Protein AF-A0A847X5H1-F1 (afdb_monomer_li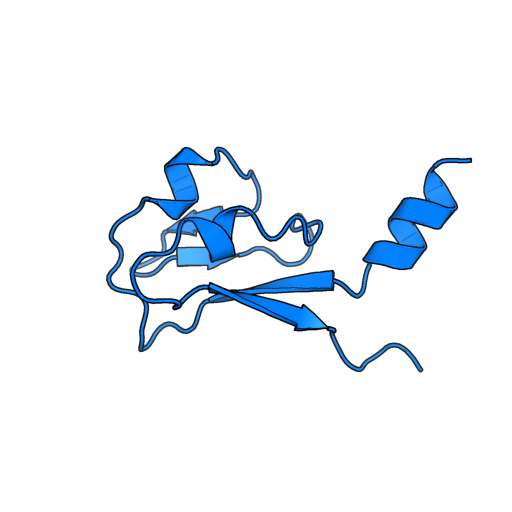te)

Secondary structure (DSSP, 8-state):
--HHHHHHTTTEEEEE-TTT-----HHHHTT-TTEEEESEEEE-TTT-----HHHHT-TT--EEEEE-S---

Structure (mmCIF, N/CA/C/O backbone):
data_AF-A0A847X5H1-F1
#
_entry.id   AF-A0A847X5H1-F1
#
loop_
_atom_site.group_PDB
_atom_site.id
_atom_site.type_symbol
_atom_site.label_atom_id
_atom_site.label_alt_id
_atom_site.label_comp_id
_atom_site.la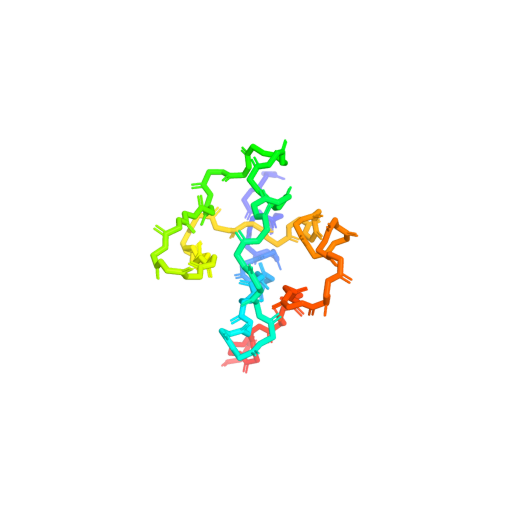bel_asym_id
_atom_site.label_entity_id
_atom_site.label_seq_id
_atom_site.pdbx_PDB_ins_code
_atom_site.Cartn_x
_atom_site.Cartn_y
_atom_site.Cartn_z
_atom_site.occupancy
_atom_site.B_iso_or_equiv
_atom_site.auth_seq_id
_atom_site.auth_comp_id
_atom_site.auth_asym_id
_atom_site.auth_atom_id
_atom_site.pdbx_PDB_model_num
ATOM 1 N N . MET A 1 1 ? -25.303 11.320 10.452 1.00 60.56 1 MET A N 1
ATOM 2 C CA . MET A 1 1 ? -25.631 10.629 9.190 1.00 60.56 1 MET A CA 1
ATOM 3 C C . MET A 1 1 ? -24.420 10.067 8.427 1.00 60.56 1 MET A C 1
ATOM 5 O O . MET A 1 1 ? -24.626 9.182 7.619 1.00 60.56 1 MET A O 1
ATOM 9 N N . ILE A 1 2 ? -23.165 10.482 8.696 1.00 73.31 2 ILE A N 1
ATOM 10 C CA . ILE A 1 2 ? -21.959 9.871 8.066 1.00 73.31 2 ILE A CA 1
ATOM 11 C C . ILE A 1 2 ? -21.139 9.008 9.050 1.00 73.31 2 ILE A C 1
ATOM 13 O O . ILE A 1 2 ? -20.413 8.102 8.649 1.00 73.31 2 ILE A O 1
ATOM 17 N N . LYS A 1 3 ? -21.281 9.255 10.362 1.00 74.75 3 LYS A N 1
ATOM 18 C CA . LYS A 1 3 ? -20.538 8.544 11.420 1.00 74.75 3 LYS A CA 1
ATOM 19 C C . LYS A 1 3 ? -20.842 7.041 11.453 1.00 74.75 3 LYS A C 1
ATOM 21 O O . LYS A 1 3 ? -19.945 6.252 11.729 1.00 74.75 3 LYS A O 1
ATOM 26 N N . ASP A 1 4 ? -22.066 6.649 11.109 1.00 80.06 4 ASP A N 1
ATOM 27 C CA . ASP A 1 4 ? -22.482 5.243 11.085 1.00 80.06 4 ASP A CA 1
ATOM 28 C C . ASP A 1 4 ? -21.782 4.466 9.968 1.00 80.06 4 ASP A C 1
ATOM 30 O O . ASP A 1 4 ? -21.291 3.368 10.205 1.00 80.06 4 ASP A O 1
ATOM 34 N N . ILE A 1 5 ? -21.614 5.082 8.792 1.00 79.50 5 ILE A N 1
ATOM 35 C CA . ILE A 1 5 ? -20.883 4.497 7.656 1.00 79.50 5 ILE A CA 1
ATOM 36 C C . ILE A 1 5 ? -19.405 4.309 8.015 1.00 79.50 5 ILE A C 1
ATOM 38 O O . ILE A 1 5 ? -18.816 3.262 7.746 1.00 79.50 5 ILE A O 1
ATOM 42 N N . MET A 1 6 ? -18.800 5.308 8.667 1.00 76.31 6 MET A N 1
ATOM 43 C CA . MET A 1 6 ? -17.410 5.216 9.126 1.00 76.31 6 MET A CA 1
ATOM 44 C C . MET A 1 6 ? -17.229 4.097 10.162 1.00 76.31 6 MET A C 1
ATOM 46 O O . MET A 1 6 ? -16.263 3.341 10.078 1.00 76.31 6 MET A O 1
ATOM 50 N N . LYS A 1 7 ? -18.182 3.940 11.094 1.00 78.44 7 LYS A N 1
ATOM 51 C CA . LYS A 1 7 ? -18.180 2.858 12.090 1.00 78.44 7 LYS A CA 1
ATOM 52 C C . LYS A 1 7 ? -18.374 1.485 11.442 1.00 78.44 7 LYS A C 1
ATOM 54 O O . LYS A 1 7 ? -17.664 0.545 11.785 1.00 78.44 7 LYS A O 1
ATOM 59 N N . GLN A 1 8 ? -19.285 1.377 10.477 1.00 80.69 8 GLN A N 1
ATOM 60 C CA . GLN A 1 8 ? -19.549 0.139 9.745 1.00 80.69 8 GLN A CA 1
ATOM 61 C C . GLN A 1 8 ? -18.331 -0.340 8.959 1.00 80.69 8 GLN A C 1
ATOM 63 O O . GLN A 1 8 ? -18.112 -1.535 8.892 1.00 80.69 8 GLN A O 1
ATOM 68 N N . ARG A 1 9 ? -17.507 0.553 8.401 1.00 80.31 9 ARG A N 1
ATOM 69 C CA . ARG A 1 9 ? -16.321 0.169 7.611 1.00 80.31 9 ARG A CA 1
ATOM 70 C C . ARG A 1 9 ? -15.029 0.105 8.426 1.00 80.31 9 ARG A C 1
ATOM 72 O O . ARG A 1 9 ? -13.965 -0.135 7.863 1.00 80.31 9 ARG A O 1
ATOM 79 N N . ALA A 1 10 ? -15.093 0.311 9.742 1.00 82.25 10 ALA A N 1
ATOM 80 C CA . ALA A 1 10 ? -13.909 0.336 10.599 1.00 82.25 10 ALA A CA 1
ATOM 81 C C . ALA A 1 10 ? -13.125 -0.988 10.578 1.00 82.25 10 ALA A C 1
ATOM 83 O O . ALA A 1 10 ? -11.903 -0.956 10.679 1.00 82.25 10 ALA A O 1
ATOM 84 N N . HIS A 1 11 ? -13.815 -2.117 10.385 1.00 82.44 11 HIS A N 1
ATOM 85 C CA . HIS A 1 11 ? -13.227 -3.459 10.306 1.00 82.44 11 HIS A CA 1
ATOM 86 C C . HIS A 1 11 ? -12.675 -3.818 8.916 1.00 82.44 11 HIS A C 1
ATOM 88 O O . HIS A 1 11 ? -12.048 -4.860 8.757 1.00 82.44 11 HIS A O 1
ATOM 94 N N . LEU A 1 12 ? -12.912 -2.979 7.901 1.00 90.25 12 LEU A N 1
ATOM 95 C CA . LEU A 1 12 ? -12.459 -3.216 6.534 1.00 90.25 12 LEU A CA 1
ATOM 96 C C . LEU A 1 12 ? -11.119 -2.518 6.313 1.00 90.25 12 LEU A C 1
ATOM 98 O O . LEU A 1 12 ? -11.066 -1.292 6.179 1.00 90.25 12 LEU A O 1
ATOM 102 N N . LYS A 1 13 ? -10.036 -3.296 6.238 1.00 94.12 13 LYS A N 1
ATOM 103 C CA . LYS A 1 13 ? -8.674 -2.795 5.992 1.00 94.12 13 LYS A CA 1
ATOM 104 C C . LYS A 1 13 ? -8.006 -3.589 4.883 1.00 94.12 13 LYS A C 1
ATOM 106 O O . LYS A 1 13 ? -8.346 -4.732 4.634 1.00 94.12 13 LYS A O 1
ATOM 111 N N . CYS A 1 14 ? -7.048 -2.986 4.192 1.00 95.75 14 CYS A N 1
ATOM 112 C CA . CYS A 1 14 ? -6.196 -3.713 3.253 1.00 95.75 14 CYS A CA 1
ATOM 113 C C . CYS A 1 14 ? -4.884 -4.100 3.943 1.00 95.75 14 CYS A C 1
ATOM 115 O O . CYS A 1 14 ? -4.375 -3.354 4.783 1.00 95.75 14 CYS A O 1
ATOM 117 N N . LYS A 1 15 ? -4.330 -5.256 3.582 1.00 96.31 15 LYS A N 1
ATOM 118 C CA . LYS A 1 15 ? -3.038 -5.751 4.066 1.00 96.31 15 LYS A CA 1
ATOM 119 C C . LYS A 1 15 ? -2.172 -6.148 2.878 1.00 96.31 15 LYS A C 1
ATOM 121 O O . LYS A 1 15 ? -2.687 -6.641 1.879 1.00 96.31 15 LYS A O 1
ATOM 126 N N . VAL A 1 16 ? -0.869 -5.927 3.013 1.00 97.56 16 VAL A N 1
ATOM 127 C CA . VAL A 1 16 ? 0.140 -6.370 2.048 1.00 97.56 16 VAL A CA 1
ATOM 128 C C . VAL A 1 16 ? 0.799 -7.646 2.565 1.00 97.56 16 VAL A C 1
ATOM 130 O O . VAL A 1 16 ? 1.175 -7.707 3.738 1.00 97.56 16 VAL A O 1
ATOM 133 N N . ASP A 1 17 ? 0.947 -8.643 1.701 1.00 97.75 17 ASP A N 1
ATOM 134 C CA . ASP A 1 17 ? 1.852 -9.768 1.903 1.00 97.75 17 ASP A CA 1
ATOM 135 C C . ASP A 1 17 ? 3.260 -9.384 1.401 1.00 97.75 17 ASP A C 1
ATOM 137 O O . ASP A 1 17 ? 3.453 -9.190 0.194 1.00 97.75 17 ASP A O 1
ATOM 141 N N . PRO A 1 18 ? 4.254 -9.246 2.297 1.00 97.06 18 PRO A N 1
ATOM 142 C CA . PRO A 1 18 ? 5.602 -8.836 1.918 1.00 97.06 18 PRO A CA 1
ATOM 143 C C . PRO A 1 18 ? 6.352 -9.897 1.101 1.00 97.06 18 PRO A C 1
ATOM 145 O O . PRO A 1 18 ? 7.298 -9.538 0.411 1.00 97.06 18 PRO A O 1
ATOM 148 N N . MET A 1 19 ? 5.946 -11.171 1.154 1.00 97.69 19 MET A N 1
ATOM 149 C CA . MET A 1 19 ? 6.597 -12.250 0.399 1.00 97.69 19 MET A CA 1
ATOM 150 C C . MET A 1 19 ? 6.136 -12.291 -1.062 1.00 97.69 19 MET A C 1
ATOM 152 O O . MET A 1 19 ? 6.856 -12.787 -1.924 1.00 97.69 19 MET A O 1
ATOM 156 N N . VAL A 1 20 ? 4.951 -11.746 -1.347 1.00 98.31 20 VAL A N 1
ATOM 157 C CA . VAL A 1 20 ? 4.363 -11.680 -2.698 1.00 98.31 20 VAL A CA 1
ATOM 158 C C . VAL A 1 20 ? 4.554 -10.295 -3.332 1.00 98.31 20 VAL A C 1
ATOM 160 O O . VAL A 1 20 ? 4.489 -10.128 -4.553 1.00 98.31 20 VAL A O 1
ATOM 163 N N . CYS A 1 21 ? 4.770 -9.261 -2.516 1.00 98.38 21 CYS A N 1
ATOM 164 C CA . CYS A 1 21 ? 4.984 -7.904 -2.998 1.00 98.38 21 CYS A CA 1
ATOM 165 C C . CYS A 1 21 ? 6.336 -7.774 -3.715 1.00 98.38 21 CYS A C 1
ATOM 167 O O . CYS A 1 21 ? 7.390 -7.913 -3.108 1.00 98.38 21 CYS A O 1
ATOM 169 N N . ILE A 1 22 ? 6.296 -7.414 -4.999 1.00 98.19 22 ILE A N 1
ATOM 170 C CA . ILE A 1 22 ? 7.491 -7.184 -5.832 1.00 98.19 22 ILE A CA 1
ATOM 171 C C . ILE A 1 22 ? 7.892 -5.703 -5.934 1.00 98.19 22 ILE A C 1
ATOM 173 O O . ILE A 1 22 ? 8.672 -5.323 -6.802 1.00 98.19 22 ILE A O 1
ATOM 177 N N . SER A 1 23 ? 7.291 -4.836 -5.117 1.00 97.75 23 SER A N 1
ATOM 178 C CA . SER A 1 23 ? 7.606 -3.398 -5.066 1.00 97.75 23 SER A CA 1
ATOM 179 C C . SER A 1 23 ? 7.456 -2.646 -6.398 1.00 97.75 23 SER A C 1
ATOM 181 O O . SER A 1 23 ? 8.134 -1.649 -6.641 1.00 97.75 23 SER A O 1
ATOM 183 N N . CYS A 1 24 ? 6.506 -3.080 -7.237 1.00 98.00 24 CYS A N 1
ATOM 184 C CA . CYS A 1 24 ? 6.207 -2.497 -8.556 1.00 98.00 24 CYS A CA 1
ATOM 185 C C . CYS A 1 24 ? 5.585 -1.091 -8.522 1.00 98.00 24 CYS A C 1
ATOM 187 O O . CYS A 1 24 ? 5.531 -0.433 -9.552 1.00 98.00 24 CYS A O 1
ATOM 189 N N . LYS A 1 25 ? 5.120 -0.630 -7.353 1.00 97.44 25 LYS A N 1
ATOM 190 C CA . LYS A 1 25 ? 4.534 0.703 -7.106 1.00 97.44 25 LYS A CA 1
ATOM 191 C C . LYS A 1 25 ? 3.167 1.007 -7.735 1.00 97.44 25 LYS A C 1
ATOM 193 O O . LYS A 1 25 ? 2.622 2.037 -7.369 1.00 97.44 25 LYS A O 1
ATOM 198 N N . TYR A 1 26 ? 2.533 0.126 -8.514 1.00 97.94 26 TYR A N 1
ATOM 199 C CA . TYR A 1 26 ? 1.192 0.400 -9.081 1.00 97.94 26 TYR A CA 1
ATOM 200 C C . TYR A 1 26 ? 0.121 0.785 -8.050 1.00 97.94 26 TYR A C 1
ATOM 202 O O . TYR A 1 26 ? -0.768 1.584 -8.323 1.00 97.94 26 TYR A O 1
ATOM 210 N 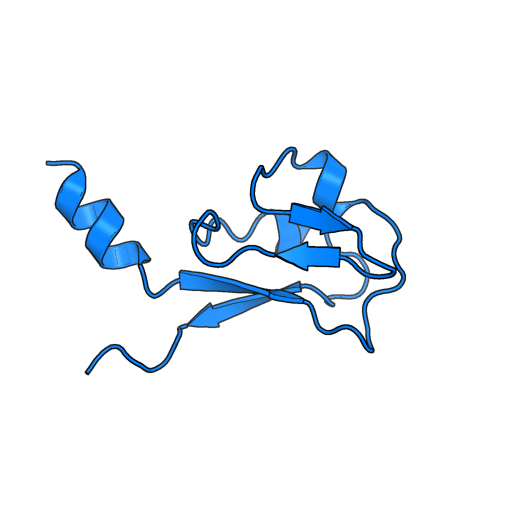N . CYS A 1 27 ? 0.209 0.264 -6.824 1.00 98.00 27 CYS A N 1
ATOM 211 C CA . CYS A 1 27 ? -0.712 0.657 -5.760 1.00 98.00 27 CYS A CA 1
ATOM 212 C C . CYS A 1 27 ? -0.568 2.130 -5.328 1.00 98.00 27 CYS A C 1
ATOM 214 O O . CYS A 1 27 ? -1.501 2.665 -4.737 1.00 98.00 27 CYS A O 1
ATOM 216 N N . LEU A 1 28 ? 0.571 2.782 -5.594 1.00 97.44 28 LEU A N 1
ATOM 217 C CA . LEU A 1 28 ? 0.786 4.207 -5.321 1.00 97.44 28 LEU A CA 1
ATOM 218 C C . LEU A 1 28 ? 0.087 5.103 -6.350 1.00 97.44 28 LEU A C 1
ATOM 220 O O . LEU A 1 28 ? -0.365 6.179 -5.971 1.00 97.44 28 LEU A O 1
ATOM 224 N N . ASP A 1 29 ? -0.083 4.646 -7.595 1.00 96.69 29 ASP A N 1
ATOM 225 C CA . ASP A 1 29 ? -0.777 5.404 -8.654 1.00 96.69 29 ASP A CA 1
ATOM 226 C C . ASP A 1 29 ? -2.258 5.647 -8.320 1.00 96.69 29 ASP A C 1
ATOM 228 O O . ASP A 1 29 ? -2.877 6.586 -8.812 1.00 96.69 29 ASP A O 1
ATOM 232 N N . VAL A 1 30 ? -2.817 4.845 -7.407 1.00 96.00 30 VAL A N 1
ATOM 233 C CA . VAL A 1 30 ? -4.155 5.045 -6.826 1.00 96.00 30 VAL A CA 1
ATOM 234 C C . VAL A 1 30 ? -4.244 6.348 -6.017 1.00 96.00 30 VAL A C 1
ATOM 236 O O . VAL A 1 30 ? -5.341 6.841 -5.766 1.00 96.00 30 VAL A O 1
ATOM 239 N N . GLY A 1 31 ? -3.115 6.900 -5.557 1.00 95.94 31 GLY A N 1
ATOM 240 C CA . GLY A 1 31 ? -3.082 8.108 -4.728 1.00 95.94 31 GLY A CA 1
ATOM 241 C C . GLY A 1 31 ? -3.632 7.897 -3.313 1.00 95.94 31 GLY A C 1
ATOM 242 O O . GLY A 1 31 ? -4.079 8.842 -2.666 1.00 95.94 31 GLY A O 1
ATOM 243 N N . CYS A 1 32 ? -3.645 6.655 -2.819 1.00 97.00 32 CYS A N 1
ATOM 244 C CA . CYS A 1 32 ? -4.152 6.354 -1.484 1.00 97.00 32 CYS A CA 1
ATOM 245 C C . CYS A 1 32 ? -3.185 6.884 -0.405 1.00 97.00 32 CYS A C 1
ATOM 247 O O . CYS A 1 32 ? -2.043 6.425 -0.353 1.00 97.00 32 CYS A O 1
ATOM 249 N N . PRO A 1 33 ? -3.627 7.765 0.515 1.00 96.56 33 PRO A N 1
ATOM 250 C CA . PRO A 1 33 ? -2.746 8.357 1.527 1.00 96.56 33 PRO A CA 1
ATOM 251 C C . PRO A 1 33 ? -2.237 7.343 2.559 1.00 96.56 33 PRO A C 1
ATOM 253 O O . PRO A 1 33 ? -1.248 7.601 3.232 1.00 96.56 33 PRO A O 1
ATOM 256 N N . ALA A 1 34 ? -2.896 6.187 2.680 1.00 97.31 34 ALA A N 1
ATOM 257 C CA . ALA A 1 34 ? -2.511 5.130 3.610 1.00 97.31 34 ALA A CA 1
ATOM 258 C C . ALA A 1 34 ? -1.348 4.260 3.103 1.00 97.31 34 ALA A C 1
ATOM 260 O O . ALA A 1 34 ? -0.879 3.397 3.844 1.00 97.31 34 ALA A O 1
ATOM 261 N N . ILE A 1 35 ? -0.924 4.413 1.843 1.00 97.94 35 ILE A N 1
ATOM 262 C CA . ILE A 1 35 ? 0.095 3.558 1.226 1.00 97.94 35 ILE A CA 1
ATOM 263 C C . ILE A 1 35 ? 1.440 4.279 1.234 1.00 97.94 35 ILE A C 1
ATOM 265 O O . ILE A 1 35 ? 1.572 5.398 0.750 1.00 97.94 35 ILE A O 1
ATOM 269 N N . SER A 1 36 ? 2.460 3.595 1.742 1.00 97.62 36 SER A N 1
ATOM 270 C CA . SER A 1 36 ? 3.856 4.033 1.694 1.00 97.62 36 SER A CA 1
ATOM 271 C C . SER A 1 36 ? 4.771 2.880 1.274 1.00 97.62 36 SER A C 1
ATOM 273 O O . SER A 1 36 ? 4.333 1.733 1.172 1.00 97.62 36 SER A O 1
ATOM 275 N N . MET A 1 37 ? 6.046 3.173 1.009 1.00 96.81 37 MET A N 1
ATOM 276 C CA . MET A 1 37 ? 7.038 2.182 0.581 1.00 96.81 37 MET A CA 1
ATOM 277 C C . MET A 1 37 ? 8.167 2.068 1.611 1.00 96.81 37 MET A C 1
ATOM 279 O O . MET A 1 37 ? 8.802 3.068 1.943 1.00 96.81 37 MET A O 1
ATOM 283 N N . LYS A 1 38 ? 8.441 0.849 2.090 1.00 94.12 38 LYS A N 1
ATOM 284 C CA . LYS A 1 38 ? 9.563 0.520 2.991 1.00 94.12 38 LYS A CA 1
ATOM 285 C C . LYS A 1 38 ? 10.211 -0.794 2.549 1.00 94.12 38 LYS A C 1
ATOM 287 O O . LYS A 1 38 ? 10.061 -1.825 3.196 1.00 94.12 38 LYS A O 1
ATOM 292 N N . GLY A 1 39 ? 10.853 -0.780 1.384 1.00 95.44 39 GLY A N 1
ATOM 293 C CA . GLY A 1 39 ? 11.299 -1.996 0.693 1.00 95.44 39 GLY A CA 1
ATOM 294 C C . GLY A 1 39 ? 10.152 -2.667 -0.062 1.00 95.44 39 GLY A C 1
ATOM 295 O O . GLY A 1 39 ? 10.256 -2.811 -1.274 1.00 95.44 39 GLY A O 1
ATOM 296 N N . VAL A 1 40 ? 9.044 -2.958 0.628 1.00 97.25 40 VAL A N 1
ATOM 297 C CA . VAL A 1 40 ? 7.739 -3.376 0.076 1.00 97.25 40 VAL A CA 1
ATOM 298 C C . VAL A 1 40 ? 6.651 -2.349 0.398 1.00 97.25 40 VAL A C 1
ATOM 300 O O . VAL A 1 40 ? 6.859 -1.445 1.217 1.00 97.25 40 VAL A O 1
ATOM 303 N N . SER A 1 41 ? 5.483 -2.474 -0.238 1.00 98.06 41 SER A N 1
ATOM 304 C CA . SER A 1 41 ? 4.328 -1.633 0.082 1.00 98.06 41 SER A CA 1
ATOM 305 C C . SER A 1 41 ? 3.866 -1.867 1.524 1.00 98.06 41 SER A C 1
ATOM 307 O O . SER A 1 41 ? 3.739 -3.003 1.975 1.00 98.06 41 SER A O 1
ATOM 309 N N . VAL A 1 42 ? 3.571 -0.785 2.241 1.00 97.75 42 VAL A N 1
ATOM 310 C CA . VAL A 1 42 ? 3.053 -0.794 3.615 1.00 97.75 42 VAL A CA 1
ATOM 311 C C . VAL A 1 42 ? 1.757 0.005 3.649 1.00 97.75 42 VAL A C 1
ATOM 313 O O . VAL A 1 42 ? 1.698 1.109 3.109 1.00 97.75 42 VAL A O 1
ATOM 316 N N . ILE A 1 43 ? 0.728 -0.551 4.290 1.00 97.06 43 ILE A N 1
ATOM 317 C CA . ILE A 1 43 ? -0.579 0.094 4.457 1.00 97.06 43 ILE A CA 1
ATOM 318 C C . ILE A 1 43 ? -0.761 0.482 5.924 1.00 97.06 43 ILE A C 1
ATOM 320 O O . ILE A 1 43 ? -0.756 -0.385 6.801 1.00 97.06 43 ILE A O 1
ATOM 324 N N . ASP A 1 44 ? -0.956 1.773 6.186 1.00 95.75 44 ASP A N 1
ATOM 325 C CA . ASP A 1 44 ? -1.358 2.273 7.498 1.00 95.75 44 ASP A CA 1
ATOM 326 C C . ASP A 1 44 ? -2.844 1.960 7.739 1.00 95.75 44 ASP A C 1
ATOM 328 O O . ASP A 1 44 ? -3.743 2.503 7.088 1.00 95.75 44 ASP A O 1
ATOM 332 N N . LYS A 1 45 ? -3.122 1.074 8.702 1.00 92.00 45 LYS A N 1
ATOM 333 C CA . LYS A 1 45 ? -4.490 0.667 9.051 1.00 92.00 45 LYS A CA 1
ATOM 334 C C . LYS A 1 45 ? -5.345 1.814 9.602 1.00 92.00 45 LYS A C 1
ATOM 336 O O . LYS A 1 45 ? -6.568 1.754 9.476 1.00 92.00 45 LYS A O 1
ATOM 341 N N . THR A 1 46 ? -4.739 2.834 10.207 1.00 90.75 46 THR A N 1
ATOM 342 C CA . THR A 1 46 ? -5.462 3.976 10.787 1.00 90.75 46 THR A CA 1
ATOM 343 C C . THR A 1 46 ? -6.015 4.902 9.705 1.00 90.75 46 THR A C 1
ATOM 345 O O . THR A 1 46 ? -7.103 5.451 9.862 1.00 90.75 46 THR A O 1
ATOM 348 N N . GLN A 1 47 ? -5.312 5.004 8.573 1.00 93.12 47 GLN A N 1
ATOM 349 C CA . GLN A 1 47 ? -5.706 5.822 7.424 1.00 93.12 47 GLN A CA 1
ATOM 350 C C . GLN A 1 47 ? -6.442 5.020 6.341 1.00 93.12 47 GLN A C 1
ATOM 352 O O . GLN A 1 47 ? -7.190 5.584 5.541 1.00 93.12 47 GLN A O 1
ATOM 357 N N . CYS A 1 48 ? -6.252 3.699 6.295 1.00 94.62 48 CYS A N 1
ATOM 358 C CA . CYS A 1 48 ? -6.938 2.832 5.345 1.00 94.62 48 CYS A CA 1
ATOM 359 C C . CYS A 1 48 ? -8.445 2.779 5.641 1.00 94.62 48 CYS A C 1
ATOM 361 O O . CYS A 1 48 ? -8.863 2.473 6.757 1.00 94.62 48 CYS A O 1
ATOM 363 N N . ASN A 1 49 ? -9.274 3.014 4.625 1.00 91.62 49 ASN A N 1
ATOM 364 C CA . ASN A 1 49 ? -10.739 2.980 4.722 1.00 91.62 49 ASN A CA 1
ATOM 365 C C . ASN A 1 49 ? -11.378 1.720 4.098 1.00 91.62 49 ASN A C 1
ATOM 367 O O . ASN A 1 49 ? -12.605 1.633 4.006 1.00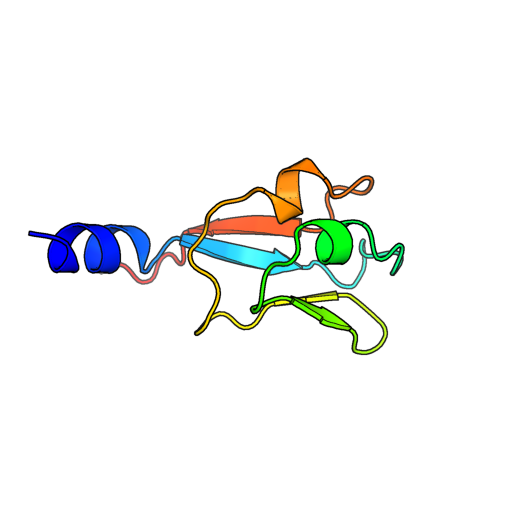 91.62 49 ASN A O 1
ATOM 371 N N . GLY A 1 50 ? -10.556 0.781 3.615 1.00 93.38 50 GLY A N 1
ATOM 372 C CA . GLY A 1 50 ? -11.031 -0.452 2.987 1.00 93.38 50 GLY A CA 1
ATOM 373 C C . GLY A 1 50 ? -11.771 -0.228 1.664 1.00 93.38 50 GLY A C 1
ATOM 374 O O . GLY A 1 50 ? -12.800 -0.857 1.427 1.00 93.38 50 GLY A O 1
ATOM 375 N N . CYS A 1 51 ? -11.308 0.690 0.806 1.00 94.44 51 CYS A N 1
ATOM 376 C CA . CYS A 1 51 ? -11.894 0.892 -0.529 1.00 94.44 51 CYS A CA 1
ATOM 377 C C . CYS A 1 51 ? -11.545 -0.212 -1.545 1.00 94.44 51 CYS A C 1
ATOM 379 O O . CYS A 1 51 ? -12.195 -0.293 -2.581 1.00 94.44 51 CYS A O 1
ATOM 381 N N . SER A 1 52 ? -10.544 -1.056 -1.261 1.00 95.06 52 SER A N 1
ATOM 382 C CA . SER A 1 52 ? -10.058 -2.182 -2.087 1.00 95.06 52 SER A CA 1
ATOM 383 C C . SER A 1 52 ? -9.424 -1.843 -3.447 1.00 95.06 52 SER A C 1
ATOM 385 O O . SER A 1 52 ? -8.904 -2.741 -4.101 1.00 95.06 52 SER A O 1
ATOM 387 N N . ILE A 1 53 ? -9.368 -0.574 -3.866 1.00 97.00 53 ILE A N 1
ATOM 388 C CA . ILE A 1 53 ? -8.811 -0.190 -5.180 1.00 97.00 53 ILE A CA 1
ATOM 389 C C . ILE A 1 53 ? -7.346 -0.634 -5.323 1.00 97.00 53 ILE A C 1
ATOM 391 O O . ILE A 1 53 ? -6.956 -1.172 -6.354 1.00 97.00 53 ILE A O 1
ATOM 395 N N . CYS A 1 54 ? -6.538 -0.489 -4.267 1.00 97.81 54 CYS A N 1
ATOM 396 C CA . CYS A 1 54 ? -5.144 -0.939 -4.271 1.00 97.81 54 CYS A CA 1
ATOM 397 C C . CYS A 1 54 ? -4.988 -2.459 -4.448 1.00 97.81 54 CYS A C 1
ATOM 399 O O . CYS A 1 54 ? -3.983 -2.897 -4.999 1.00 97.81 54 CYS A O 1
ATOM 401 N N . SER A 1 55 ? -5.972 -3.249 -4.007 1.00 97.56 55 SER A N 1
ATOM 402 C CA . SER A 1 55 ? -6.017 -4.698 -4.229 1.00 97.56 55 SER A CA 1
ATOM 403 C C . SER A 1 55 ? -6.304 -5.014 -5.696 1.00 97.56 55 SER A C 1
ATOM 405 O O . SER A 1 55 ? -5.584 -5.805 -6.296 1.00 97.56 55 SER A O 1
ATOM 407 N N . GLN A 1 56 ? -7.270 -4.317 -6.301 1.00 97.56 56 GLN A N 1
ATOM 408 C CA . GLN A 1 56 ? -7.667 -4.517 -7.700 1.00 97.56 56 GLN A CA 1
ATOM 409 C C . GLN A 1 56 ? -6.543 -4.196 -8.696 1.00 97.56 56 GLN A C 1
ATOM 411 O O . GLN A 1 56 ? -6.422 -4.868 -9.715 1.00 97.56 56 GLN A O 1
ATOM 416 N N . VAL A 1 57 ? -5.706 -3.195 -8.403 1.00 98.06 57 VAL A N 1
ATOM 417 C CA . VAL A 1 57 ? -4.574 -2.818 -9.274 1.00 98.06 57 VAL A CA 1
ATOM 418 C C . VAL A 1 57 ? -3.293 -3.605 -8.988 1.00 98.06 57 VAL A C 1
ATOM 420 O O . VAL A 1 57 ? -2.295 -3.413 -9.679 1.00 98.06 57 VAL A O 1
ATOM 423 N N . CYS A 1 58 ? -3.258 -4.443 -7.947 1.00 98.19 58 CYS A N 1
ATOM 424 C CA . CYS A 1 58 ? -2.049 -5.173 -7.584 1.00 98.19 58 CYS A CA 1
ATOM 425 C C . CYS A 1 58 ? -1.838 -6.359 -8.543 1.00 98.19 58 CYS A C 1
ATOM 427 O O . CYS A 1 58 ? -2.575 -7.341 -8.451 1.00 98.19 58 CYS A O 1
ATOM 429 N N . PRO A 1 59 ? -0.810 -6.345 -9.414 1.00 98.12 59 PRO A N 1
ATOM 430 C CA . PRO A 1 59 ? -0.655 -7.371 -10.449 1.00 98.12 59 PRO A CA 1
ATOM 431 C C . PRO A 1 59 ? -0.280 -8.746 -9.887 1.00 98.12 59 PRO A C 1
ATOM 433 O O . PRO A 1 59 ? -0.485 -9.757 -10.548 1.00 98.12 59 PRO A O 1
ATOM 436 N N . THR A 1 60 ? 0.286 -8.795 -8.678 1.00 98.19 60 THR A N 1
ATOM 437 C CA . THR A 1 60 ? 0.695 -10.045 -8.025 1.00 98.19 60 THR A CA 1
ATOM 438 C C . THR A 1 60 ? -0.320 -10.546 -7.002 1.00 98.19 60 THR A C 1
ATOM 440 O O . THR A 1 60 ? -0.099 -11.587 -6.394 1.00 98.19 60 THR A O 1
ATOM 443 N N . GLY A 1 61 ? -1.404 -9.802 -6.753 1.00 97.50 61 GLY A N 1
ATOM 444 C CA . GLY A 1 61 ? -2.350 -10.129 -5.683 1.00 97.50 61 GLY A CA 1
ATOM 445 C C . GLY A 1 61 ? -1.771 -9.995 -4.266 1.00 97.50 61 GLY A C 1
ATOM 446 O O . GLY A 1 61 ? -2.368 -10.480 -3.308 1.00 97.50 61 GLY A O 1
ATOM 447 N N . ALA A 1 62 ? -0.629 -9.316 -4.100 1.00 98.25 62 ALA A N 1
ATOM 448 C CA . ALA A 1 62 ? 0.004 -9.110 -2.795 1.00 98.25 62 ALA A CA 1
ATOM 449 C C . ALA A 1 62 ? -0.834 -8.259 -1.8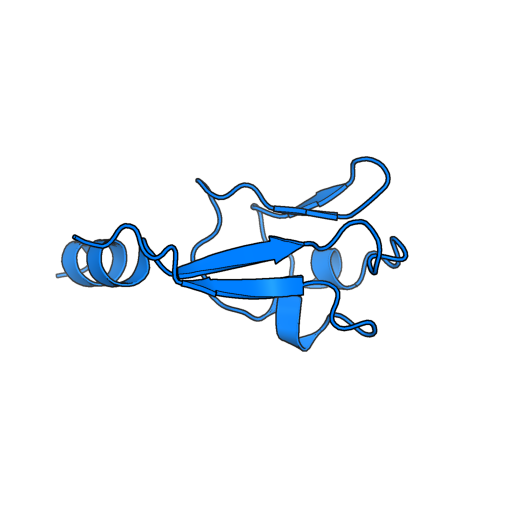26 1.00 98.25 62 ALA A C 1
ATOM 451 O O . ALA A 1 62 ? -0.532 -8.222 -0.638 1.00 98.25 62 ALA A O 1
ATOM 452 N N . ILE A 1 63 ? -1.851 -7.540 -2.310 1.00 98.00 63 ILE A N 1
ATOM 453 C CA . ILE A 1 63 ? -2.719 -6.693 -1.489 1.00 98.00 63 ILE A CA 1
ATOM 454 C C . ILE A 1 63 ? -4.112 -7.310 -1.433 1.00 98.00 63 ILE A C 1
ATOM 456 O O . ILE A 1 63 ? -4.749 -7.477 -2.471 1.00 98.00 63 ILE A O 1
ATOM 460 N N . GLN A 1 64 ? -4.609 -7.579 -0.226 1.00 95.38 64 GLN A N 1
ATOM 461 C CA . GLN A 1 64 ? -5.945 -8.138 -0.002 1.00 95.38 64 GLN A CA 1
ATOM 462 C C . GLN A 1 64 ? -6.719 -7.321 1.030 1.00 95.38 64 GLN A C 1
ATOM 464 O O . GLN A 1 64 ? -6.144 -6.781 1.982 1.00 95.38 64 GLN A O 1
ATOM 469 N N . GLN A 1 65 ? -8.034 -7.227 0.837 1.00 92.81 65 GLN A N 1
ATOM 470 C CA . GLN A 1 65 ? -8.936 -6.707 1.854 1.00 92.81 65 GLN A CA 1
ATOM 471 C C . GLN A 1 65 ? -9.125 -7.775 2.931 1.00 92.81 65 GLN A C 1
ATOM 473 O O . GLN A 1 65 ? -9.482 -8.909 2.642 1.00 92.81 65 GLN A O 1
ATOM 478 N N . MET A 1 66 ? -8.856 -7.398 4.171 1.00 84.31 66 MET A N 1
ATOM 479 C CA . MET A 1 66 ? -9.048 -8.219 5.351 1.00 84.31 66 MET A CA 1
ATOM 480 C C . MET A 1 66 ? -10.215 -7.630 6.136 1.00 84.31 66 MET A C 1
ATOM 482 O O . MET A 1 66 ? -10.282 -6.416 6.364 1.00 84.31 66 MET A O 1
ATOM 486 N N . GLU A 1 67 ? -11.120 -8.501 6.554 1.00 77.19 67 GLU A N 1
ATOM 487 C CA . GLU A 1 67 ? -12.039 -8.213 7.643 1.00 77.19 67 GLU A CA 1
ATOM 488 C C . GLU A 1 67 ? -11.271 -8.502 8.932 1.00 77.19 67 GLU A C 1
ATOM 490 O O . GLU A 1 67 ? -10.898 -9.646 9.201 1.00 77.19 67 GLU A O 1
ATOM 495 N N . ASP A 1 68 ? -10.947 -7.469 9.712 1.00 65.25 68 ASP A N 1
ATOM 496 C CA . ASP A 1 68 ? -10.405 -7.704 11.047 1.00 65.25 68 ASP A CA 1
ATOM 497 C C . ASP A 1 68 ? -11.521 -8.414 11.854 1.00 65.25 68 ASP A C 1
ATOM 499 O O . ASP A 1 68 ? -12.520 -7.793 12.220 1.00 65.25 68 ASP A O 1
ATOM 503 N N . TYR A 1 69 ? -11.370 -9.721 12.122 1.00 55.94 69 TYR A N 1
ATOM 504 C CA . TYR A 1 69 ? -12.300 -10.559 12.910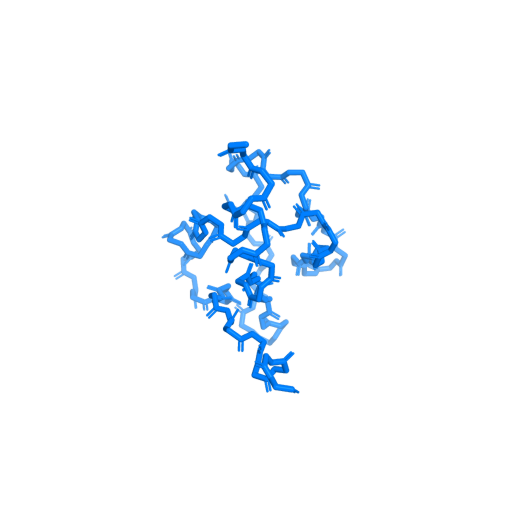 1.00 55.94 69 TYR A CA 1
ATOM 505 C C . TYR A 1 69 ? -12.283 -10.194 14.411 1.00 55.94 69 TYR A C 1
ATOM 507 O O . TYR A 1 69 ? -12.371 -11.046 15.286 1.00 55.94 69 TYR A O 1
ATOM 515 N N . ASN A 1 70 ? -12.132 -8.909 14.726 1.00 57.47 70 ASN A N 1
ATOM 516 C CA . ASN A 1 70 ? -12.245 -8.353 16.069 1.00 57.47 70 ASN A CA 1
ATOM 517 C C . ASN A 1 70 ? -13.432 -7.378 16.125 1.00 57.47 70 ASN A C 1
ATOM 519 O O . ASN A 1 70 ? -13.314 -6.231 16.557 1.00 57.47 70 ASN A O 1
ATOM 523 N N . GLY A 1 71 ? -14.565 -7.851 15.599 1.00 51.41 71 GLY A N 1
ATOM 524 C CA . GLY A 1 71 ? -15.876 -7.201 15.626 1.00 51.41 71 GLY A CA 1
ATOM 525 C C . GLY A 1 71 ? -16.871 -7.858 16.592 1.00 51.41 71 GLY A C 1
ATOM 526 O O . GLY A 1 71 ? -18.076 -7.683 16.418 1.00 51.41 71 GLY A O 1
ATOM 527 N N . LYS A 1 72 ? -16.382 -8.615 17.582 1.00 48.03 72 LYS A N 1
ATOM 528 C CA . LYS A 1 72 ? -17.052 -8.853 18.866 1.00 48.03 72 LYS A CA 1
ATOM 529 C C . LYS A 1 72 ? -16.092 -8.481 19.983 1.00 48.03 72 LYS A C 1
ATOM 531 O O . LYS A 1 72 ? -14.899 -8.820 19.836 1.00 48.03 72 LYS A O 1
#

Sequence (72 aa):
MIKDIMKQRAHLKCKVDPMVCISCKYCLDVGCPAISMKGVSVIDKTQCNGCSICSQVCPTGAIQQMEDYNGK

pLDDT: mean 90.18, std 12.31, range [48.03, 98.38]

Foldseek 3Di:
DCVVVQVVQLQKFKAFDPVQFPQPCQLCVVVQPQWDDDVGIDGNSVRGRNPCPSQVRRPRSRMDIDRNVPPD

Radius of gyration: 12.52 Å; chains: 1; bounding box: 37×23×29 Å